Protein AF-A0A7C1BTV5-F1 (afdb_monomer_lite)

Sequence (101 aa):
MTSYSLLLGRVALEAGSLYELPALLIFRGALLEVDIVSRELIPRKFLSFLGTSSSFLLLRNDEGFRICSVEVVEEPMIYRNKLKRNGLFKVISCSPDNLML

Radius of gyration: 12.59 Å; chains: 1; bounding box: 29×23×36 Å

Foldseek 3Di:
DDVVVVVVLVVLVVLCVPPVAQKWWQALQWTFDWDDDPFKTWGDWTDDGDPGGDTWMWGQDPQATKTFDKDFPFDFDADPRTTPGGGMIGTDGIDPDHSGD

Structure (mmCIF, N/CA/C/O backbone):
data_AF-A0A7C1BTV5-F1
#
_entry.id   AF-A0A7C1BTV5-F1
#
loop_
_atom_site.group_PDB
_atom_site.id
_atom_site.type_symbol
_atom_site.label_atom_id
_atom_site.label_alt_id
_atom_site.label_comp_id
_atom_site.label_asym_id
_atom_site.label_entity_id
_atom_site.label_seq_id
_atom_site.pdbx_PDB_ins_code
_atom_site.Cartn_x
_atom_site.Cartn_y
_atom_site.Cartn_z
_atom_site.occupancy
_atom_site.B_iso_or_equiv
_atom_site.auth_seq_id
_atom_site.auth_comp_id
_atom_site.auth_asym_id
_atom_site.auth_atom_id
_atom_site.pdbx_PDB_model_num
ATOM 1 N N . MET A 1 1 ? 6.762 -8.931 22.108 1.00 46.81 1 MET A N 1
ATOM 2 C CA . MET A 1 1 ? 6.739 -8.246 20.796 1.00 46.81 1 MET A CA 1
ATOM 3 C C . MET A 1 1 ? 8.072 -8.502 20.107 1.00 46.81 1 MET A C 1
ATOM 5 O O . MET A 1 1 ? 9.107 -8.214 20.692 1.00 46.81 1 MET A O 1
ATOM 9 N N . THR A 1 2 ? 8.072 -9.142 18.940 1.00 50.03 2 THR A N 1
ATOM 10 C CA . THR A 1 2 ? 9.287 -9.476 18.171 1.00 50.03 2 THR A CA 1
ATOM 11 C C . THR A 1 2 ? 9.925 -8.223 17.562 1.00 50.03 2 THR A C 1
ATOM 13 O O . THR A 1 2 ? 9.207 -7.318 17.154 1.00 50.03 2 THR A O 1
ATOM 16 N N . SER A 1 3 ? 11.254 -8.166 17.423 1.00 53.31 3 SER A N 1
ATOM 17 C CA . SER A 1 3 ? 11.977 -6.995 16.874 1.00 53.31 3 SER A CA 1
ATOM 18 C C . SER A 1 3 ? 11.461 -6.512 15.505 1.00 53.31 3 SER A C 1
ATOM 20 O O . SER A 1 3 ? 11.532 -5.325 15.195 1.00 53.31 3 SER A O 1
ATOM 22 N N . TYR A 1 4 ? 10.873 -7.415 14.717 1.00 52.12 4 TYR A N 1
ATOM 23 C CA . TYR A 1 4 ? 10.272 -7.134 13.414 1.00 52.12 4 TYR A CA 1
ATOM 24 C C . TYR A 1 4 ? 9.077 -6.166 13.485 1.00 52.12 4 TYR A C 1
ATOM 26 O O . TYR A 1 4 ? 8.953 -5.282 12.640 1.00 52.12 4 TYR A O 1
ATOM 34 N N . SER A 1 5 ? 8.231 -6.262 14.520 1.00 59.62 5 SER A N 1
ATOM 35 C CA . SER A 1 5 ? 7.089 -5.351 14.687 1.00 59.62 5 SER A CA 1
ATOM 36 C C . SER A 1 5 ? 7.536 -3.944 15.092 1.00 59.62 5 SER A C 1
ATOM 38 O O . SER A 1 5 ? 6.907 -2.967 14.702 1.00 59.62 5 SER A O 1
ATOM 40 N N . LEU A 1 6 ? 8.657 -3.828 15.816 1.00 63.78 6 LEU A N 1
ATOM 41 C CA . LEU A 1 6 ? 9.253 -2.537 16.178 1.00 63.78 6 LEU A CA 1
ATOM 42 C C . LEU A 1 6 ? 9.860 -1.822 14.963 1.00 63.78 6 LEU A C 1
ATOM 44 O O . LEU A 1 6 ? 9.711 -0.610 14.832 1.00 63.78 6 LEU A O 1
ATOM 48 N N . LEU A 1 7 ? 10.520 -2.557 14.062 1.00 65.38 7 LEU A N 1
ATOM 49 C CA . LEU A 1 7 ? 11.083 -1.990 12.831 1.00 65.38 7 LEU A CA 1
ATOM 50 C C . LEU A 1 7 ? 9.989 -1.523 11.868 1.00 65.38 7 LEU A C 1
ATOM 52 O O . LEU A 1 7 ? 10.069 -0.408 11.358 1.00 65.38 7 LEU A O 1
ATOM 56 N N . LEU A 1 8 ? 8.943 -2.333 11.676 1.00 65.88 8 LEU A N 1
ATOM 57 C CA . LEU A 1 8 ? 7.767 -1.930 10.901 1.00 65.88 8 LEU A CA 1
ATOM 58 C C . LEU A 1 8 ? 7.089 -0.700 11.507 1.00 65.88 8 LEU A C 1
ATOM 60 O O . LEU A 1 8 ? 6.703 0.201 10.769 1.00 65.88 8 LEU A O 1
ATOM 64 N N . GLY A 1 9 ? 7.013 -0.629 12.839 1.00 65.44 9 GLY A N 1
ATOM 65 C CA . GLY A 1 9 ? 6.505 0.545 13.539 1.00 65.44 9 GLY A CA 1
ATOM 66 C C . GLY A 1 9 ? 7.331 1.804 13.279 1.00 65.44 9 GLY A C 1
ATOM 67 O O . GLY A 1 9 ? 6.767 2.838 12.950 1.00 65.44 9 GLY A O 1
ATOM 68 N N . ARG A 1 10 ? 8.666 1.730 13.333 1.00 71.62 10 ARG A N 1
ATOM 69 C CA . ARG A 1 10 ? 9.534 2.884 13.019 1.00 71.62 10 ARG A CA 1
ATOM 70 C C . ARG A 1 10 ? 9.391 3.355 11.578 1.00 71.62 10 ARG A C 1
ATOM 72 O O . ARG A 1 10 ? 9.251 4.548 11.341 1.00 71.62 10 ARG A O 1
ATOM 79 N N . VAL A 1 11 ? 9.370 2.417 10.634 1.00 71.44 11 VAL A N 1
ATOM 80 C CA . VAL A 1 11 ? 9.152 2.722 9.216 1.00 71.44 11 VAL A CA 1
ATOM 81 C C . VAL A 1 11 ? 7.788 3.380 9.005 1.00 71.44 11 VAL A C 1
ATOM 83 O O . VAL A 1 11 ? 7.670 4.325 8.227 1.00 71.44 11 VAL A O 1
ATOM 86 N N . ALA A 1 12 ? 6.767 2.911 9.724 1.00 67.75 12 ALA A N 1
ATOM 87 C CA . ALA A 1 12 ? 5.440 3.501 9.690 1.00 67.75 12 ALA A CA 1
ATOM 88 C C . ALA A 1 12 ? 5.419 4.948 10.191 1.00 67.75 12 ALA A C 1
ATOM 90 O O . ALA A 1 12 ? 4.811 5.803 9.552 1.00 67.75 12 ALA A O 1
ATOM 91 N N . LEU A 1 13 ? 6.117 5.217 11.296 1.00 71.44 13 LEU A N 1
ATOM 92 C CA . LEU A 1 13 ? 6.234 6.551 11.884 1.00 71.44 13 LEU A CA 1
ATOM 93 C C . LEU A 1 13 ? 6.960 7.524 10.945 1.00 71.44 13 LEU A C 1
ATOM 95 O O . LEU A 1 13 ? 6.469 8.626 10.704 1.00 71.44 13 LEU A O 1
ATOM 99 N N . GLU A 1 14 ? 8.093 7.110 10.372 1.00 74.31 14 GLU A N 1
ATOM 100 C CA . GLU A 1 14 ? 8.852 7.941 9.430 1.00 74.31 14 GLU A CA 1
ATOM 101 C C . GLU A 1 14 ? 8.038 8.248 8.167 1.00 74.31 14 GLU A C 1
ATOM 103 O O . GLU A 1 14 ? 7.910 9.409 7.777 1.00 74.31 14 GLU A O 1
ATOM 108 N N . ALA A 1 15 ? 7.435 7.226 7.552 1.00 71.56 15 ALA A N 1
ATOM 109 C CA . ALA A 1 15 ? 6.630 7.395 6.345 1.00 71.56 15 ALA A CA 1
ATOM 110 C C . ALA A 1 15 ? 5.378 8.253 6.595 1.00 71.56 15 ALA A C 1
ATOM 112 O O . ALA A 1 15 ? 5.039 9.107 5.777 1.00 71.56 15 ALA A O 1
ATOM 113 N N . GLY A 1 16 ? 4.707 8.047 7.730 1.00 67.94 16 GLY A N 1
ATOM 114 C CA . GLY A 1 16 ? 3.515 8.795 8.118 1.00 67.94 16 GLY A CA 1
ATOM 115 C C . GLY A 1 16 ? 3.780 10.282 8.363 1.00 67.94 16 GLY A C 1
ATOM 116 O O . GLY A 1 16 ? 3.009 11.122 7.901 1.00 67.94 16 GLY A O 1
ATOM 117 N N . SER A 1 17 ? 4.890 10.606 9.032 1.00 70.25 17 SER A N 1
ATOM 118 C CA . SER A 1 17 ? 5.314 11.988 9.305 1.00 70.25 17 SER A CA 1
ATOM 119 C C . SER A 1 17 ? 5.713 12.746 8.032 1.00 70.25 17 SER A C 1
ATOM 121 O O . SER A 1 17 ? 5.408 13.925 7.883 1.00 70.25 17 SER A O 1
ATOM 123 N N . LEU A 1 18 ? 6.352 12.065 7.076 1.00 74.62 18 LEU A N 1
ATOM 124 C CA . LEU A 1 18 ? 6.865 12.698 5.857 1.00 74.62 18 LEU A CA 1
ATOM 125 C C . LEU A 1 18 ? 5.784 13.111 4.852 1.00 74.62 18 LEU A C 1
ATOM 127 O O . LEU A 1 18 ? 5.987 14.076 4.116 1.00 74.62 18 LEU A O 1
ATOM 131 N N . TYR A 1 19 ? 4.684 12.361 4.764 1.00 73.38 19 TYR A N 1
ATOM 132 C CA . TYR A 1 19 ? 3.720 12.528 3.673 1.00 73.38 19 TYR A CA 1
ATOM 133 C C . TYR A 1 19 ? 2.327 12.982 4.122 1.00 73.38 19 TYR A C 1
ATOM 135 O O . TYR A 1 19 ? 1.546 13.369 3.263 1.00 73.38 19 TYR A O 1
ATOM 143 N N . GLU A 1 20 ? 2.002 12.952 5.420 1.00 75.31 20 GLU A N 1
ATOM 144 C CA . GLU A 1 20 ? 0.696 13.351 5.989 1.00 75.31 20 GLU A CA 1
ATOM 145 C C . GLU A 1 20 ? -0.546 12.750 5.289 1.00 75.31 20 GLU A C 1
ATOM 147 O O . GLU A 1 20 ? -1.666 13.236 5.450 1.00 75.31 20 GLU A O 1
ATOM 152 N N . LEU A 1 21 ? -0.376 11.657 4.541 1.00 80.44 21 LEU A N 1
ATOM 153 C CA . LEU A 1 21 ? -1.434 11.034 3.751 1.00 80.44 21 LEU A CA 1
ATOM 154 C C . LEU A 1 21 ? -2.342 10.143 4.617 1.00 80.44 21 LEU A C 1
ATOM 156 O O . LEU A 1 21 ? -1.874 9.527 5.579 1.00 80.44 21 LEU A O 1
ATOM 160 N N . PRO A 1 22 ? -3.634 10.015 4.258 1.00 84.94 22 PRO A N 1
ATOM 161 C CA . PRO A 1 22 ? -4.570 9.156 4.984 1.00 84.94 22 PRO A CA 1
ATOM 162 C C . PRO A 1 22 ? -4.237 7.667 4.827 1.00 84.94 22 PRO A C 1
ATOM 164 O O . PRO A 1 22 ? -4.554 6.862 5.703 1.00 84.94 22 PRO A O 1
ATOM 167 N N . ALA A 1 23 ? -3.596 7.294 3.716 1.00 90.25 23 ALA A N 1
ATOM 168 C CA . ALA A 1 23 ? -3.238 5.922 3.408 1.00 90.25 23 ALA A CA 1
ATOM 169 C C . ALA A 1 23 ? -1.936 5.847 2.600 1.00 90.25 23 ALA A C 1
ATOM 171 O O . ALA A 1 23 ? -1.767 6.539 1.595 1.00 90.25 23 ALA A O 1
ATOM 172 N N . LEU A 1 24 ? -1.033 4.966 3.025 1.00 92.75 24 LEU A N 1
ATOM 173 C CA . LEU A 1 24 ? 0.247 4.706 2.370 1.00 92.75 24 LEU A CA 1
ATOM 174 C C . LEU A 1 24 ? 0.449 3.207 2.209 1.00 92.75 24 LEU A C 1
ATOM 176 O O . LEU A 1 24 ? 0.459 2.464 3.186 1.00 92.75 24 LEU A O 1
ATOM 180 N N . LEU A 1 25 ? 0.655 2.754 0.980 1.00 94.31 25 LEU A N 1
ATOM 181 C CA . LEU A 1 25 ? 1.011 1.372 0.701 1.00 94.31 25 LEU A CA 1
ATOM 182 C C . LEU A 1 25 ? 2.525 1.246 0.590 1.00 94.31 25 LEU A C 1
ATOM 184 O O . LEU A 1 25 ? 3.164 1.916 -0.218 1.00 94.31 25 LEU A O 1
ATOM 188 N N . ILE A 1 26 ? 3.082 0.332 1.371 1.00 93.50 26 ILE A N 1
ATOM 189 C CA . ILE A 1 26 ? 4.439 -0.157 1.212 1.00 93.50 26 ILE A CA 1
ATOM 190 C C . ILE A 1 26 ? 4.321 -1.430 0.387 1.00 93.50 26 ILE A C 1
ATOM 192 O O . ILE A 1 26 ? 3.649 -2.373 0.802 1.00 93.50 26 ILE A O 1
ATOM 196 N N . PHE A 1 27 ? 4.971 -1.479 -0.771 1.00 94.12 27 PHE A N 1
ATOM 197 C CA . PHE A 1 27 ? 5.058 -2.685 -1.588 1.00 94.12 27 PHE A CA 1
ATOM 198 C C . PHE A 1 27 ? 6.512 -2.975 -1.936 1.00 94.12 27 PHE A C 1
ATOM 200 O O . PHE A 1 27 ? 7.120 -2.257 -2.729 1.00 94.12 27 PHE A O 1
ATOM 207 N N . ARG A 1 28 ? 7.083 -4.020 -1.324 1.00 91.50 28 ARG A N 1
ATOM 208 C CA . ARG A 1 28 ? 8.499 -4.403 -1.484 1.00 91.50 28 ARG A CA 1
ATOM 209 C C . ARG A 1 28 ? 9.447 -3.202 -1.311 1.00 91.50 28 ARG A C 1
ATOM 211 O O . ARG A 1 28 ? 10.365 -3.000 -2.102 1.00 91.50 28 ARG A O 1
ATOM 218 N N . GLY A 1 29 ? 9.151 -2.364 -0.319 1.00 88.06 29 GLY A N 1
ATOM 219 C CA . GLY A 1 29 ? 9.900 -1.140 -0.025 1.00 88.06 29 GLY A CA 1
ATOM 220 C C . GLY A 1 29 ? 9.502 0.089 -0.838 1.00 88.06 29 GLY A C 1
ATOM 221 O O . GLY A 1 29 ? 9.868 1.192 -0.452 1.00 88.06 29 GLY A O 1
ATOM 222 N N . ALA A 1 30 ? 8.730 -0.033 -1.919 1.00 92.06 30 ALA A N 1
ATOM 223 C CA . ALA A 1 30 ? 8.188 1.136 -2.602 1.00 92.06 30 ALA A CA 1
ATOM 224 C C . ALA A 1 30 ? 7.070 1.773 -1.775 1.00 92.06 30 ALA A C 1
ATOM 226 O O . ALA A 1 30 ? 6.118 1.091 -1.398 1.00 92.06 30 ALA A O 1
ATOM 227 N N . LEU A 1 31 ? 7.173 3.078 -1.545 1.00 93.38 31 LEU A N 1
ATOM 228 C CA . LEU A 1 31 ? 6.146 3.875 -0.898 1.00 93.38 31 LEU A CA 1
ATOM 229 C C . LEU A 1 31 ? 5.200 4.444 -1.955 1.00 93.38 31 LEU A C 1
ATOM 231 O O . LEU A 1 31 ? 5.616 5.180 -2.858 1.00 93.38 31 LEU A O 1
ATOM 235 N N . LEU A 1 32 ? 3.928 4.083 -1.845 1.00 94.75 32 LEU A N 1
ATOM 236 C CA . LEU A 1 32 ? 2.883 4.425 -2.793 1.00 94.75 32 LEU A CA 1
ATOM 237 C C . LEU A 1 32 ? 1.747 5.144 -2.066 1.00 94.75 32 LEU A C 1
ATOM 239 O O . LEU A 1 32 ? 1.216 4.655 -1.071 1.00 94.75 32 LEU A O 1
ATOM 243 N N . GLU A 1 33 ? 1.343 6.285 -2.604 1.00 93.88 33 GLU A N 1
ATOM 244 C CA . GLU A 1 33 ? 0.049 6.878 -2.288 1.00 93.88 33 GLU A CA 1
ATOM 245 C C . GLU A 1 33 ? -1.037 6.005 -2.917 1.00 93.88 33 GLU A C 1
ATOM 247 O O . GLU A 1 33 ? -0.941 5.638 -4.097 1.00 93.88 33 GLU A O 1
ATOM 252 N N . VAL A 1 34 ? -2.054 5.665 -2.132 1.00 95.31 34 VAL A N 1
ATOM 253 C CA . VAL A 1 34 ? -3.144 4.789 -2.557 1.00 95.31 34 VAL A CA 1
ATOM 254 C C . VAL A 1 34 ? -4.489 5.427 -2.304 1.00 95.31 34 VAL A C 1
ATOM 256 O O . VAL A 1 34 ? -4.715 6.081 -1.290 1.00 95.31 34 VAL A O 1
ATOM 259 N N . ASP A 1 35 ? -5.400 5.131 -3.213 1.00 94.19 35 ASP A N 1
ATOM 260 C CA . ASP A 1 35 ? -6.819 5.273 -2.966 1.00 94.19 35 ASP A CA 1
ATOM 261 C C . ASP A 1 35 ? -7.378 4.001 -2.355 1.00 94.19 35 ASP A C 1
ATOM 263 O O . ASP A 1 35 ? -6.973 2.895 -2.725 1.00 94.19 35 ASP A O 1
ATOM 267 N N . ILE A 1 36 ? -8.348 4.171 -1.462 1.00 91.69 36 ILE A N 1
ATOM 268 C CA . ILE A 1 36 ? -9.057 3.065 -0.832 1.00 91.69 36 ILE A CA 1
ATOM 269 C C . ILE A 1 36 ? -10.504 3.108 -1.280 1.00 91.69 36 ILE A C 1
ATOM 271 O O . ILE A 1 36 ? -11.249 4.024 -0.934 1.00 91.69 36 ILE A O 1
ATOM 275 N N . VAL A 1 37 ? -10.905 2.088 -2.030 1.00 91.12 37 VAL A N 1
ATOM 276 C CA . VAL A 1 37 ? -12.288 1.906 -2.465 1.00 91.12 37 VAL A CA 1
ATOM 277 C C . VAL A 1 37 ? -12.788 0.606 -1.854 1.00 91.12 37 VAL A C 1
ATOM 279 O O . VAL A 1 37 ? -12.377 -0.490 -2.232 1.00 91.12 37 VAL A O 1
ATOM 282 N N . SER A 1 38 ? -13.645 0.733 -0.841 1.00 87.19 38 SER A N 1
ATOM 283 C CA . SER A 1 38 ? -14.128 -0.380 -0.014 1.00 87.19 38 SER A CA 1
ATOM 284 C C . SER A 1 38 ? -13.000 -1.138 0.706 1.00 87.19 38 SER A C 1
ATOM 286 O O . SER A 1 38 ? -12.661 -0.797 1.835 1.00 87.19 38 SER A O 1
ATOM 288 N N . ARG A 1 39 ? -12.423 -2.173 0.086 1.00 88.00 39 ARG A N 1
ATOM 289 C CA . ARG A 1 39 ? -11.282 -2.953 0.614 1.00 88.00 39 ARG A CA 1
ATOM 290 C C . ARG A 1 39 ? -10.145 -3.095 -0.393 1.00 88.00 39 ARG A C 1
ATOM 292 O O . ARG A 1 39 ? -9.180 -3.813 -0.133 1.00 88.00 39 ARG A O 1
ATOM 299 N N . GLU A 1 40 ? -10.279 -2.439 -1.534 1.00 94.62 40 GLU A N 1
ATOM 300 C CA . GLU A 1 40 ? -9.292 -2.446 -2.596 1.00 94.62 40 GLU A CA 1
ATOM 301 C C . GLU A 1 40 ? -8.414 -1.207 -2.476 1.00 94.62 40 GLU A C 1
ATOM 303 O O . GLU A 1 40 ? -8.897 -0.113 -2.174 1.00 94.62 40 GLU A O 1
ATOM 308 N N . LEU A 1 41 ? -7.117 -1.401 -2.688 1.00 95.94 41 LEU A N 1
ATOM 309 C CA . LEU A 1 41 ? -6.123 -0.341 -2.683 1.00 95.94 41 LEU A CA 1
ATOM 310 C C . LEU A 1 41 ? -5.600 -0.183 -4.100 1.00 95.94 41 LEU A C 1
ATOM 312 O O . LEU A 1 41 ? -5.092 -1.139 -4.696 1.00 95.94 41 LEU A O 1
ATOM 316 N N . ILE A 1 42 ? -5.707 1.035 -4.614 1.00 96.62 42 ILE A N 1
ATOM 317 C CA . ILE A 1 42 ? -5.283 1.376 -5.966 1.00 96.62 42 ILE A CA 1
ATOM 318 C C . ILE A 1 42 ? -4.155 2.401 -5.850 1.00 96.62 42 ILE A C 1
ATOM 320 O O . ILE A 1 42 ? -4.416 3.559 -5.510 1.00 96.62 42 ILE A O 1
ATOM 324 N N . PRO A 1 43 ? -2.899 2.011 -6.125 1.00 96.38 43 PRO A N 1
ATOM 325 C CA . PRO A 1 43 ? -1.790 2.951 -6.198 1.00 96.38 43 PRO A CA 1
ATOM 326 C C . PRO A 1 43 ? -2.062 4.072 -7.191 1.00 96.38 43 PRO A C 1
ATOM 328 O O . PRO A 1 43 ? -2.430 3.833 -8.340 1.00 96.38 43 PRO A O 1
ATOM 331 N N . ARG A 1 44 ? -1.848 5.307 -6.744 1.00 95.00 44 ARG A N 1
ATOM 332 C CA . ARG A 1 44 ? -1.990 6.517 -7.557 1.00 95.00 44 ARG A CA 1
ATOM 333 C C . ARG A 1 44 ? -0.659 7.157 -7.883 1.00 95.00 44 ARG A C 1
ATOM 335 O O . ARG A 1 44 ? -0.466 7.650 -8.993 1.00 95.00 44 ARG A O 1
ATOM 342 N N . LYS A 1 45 ? 0.268 7.148 -6.927 1.00 94.56 45 LYS A N 1
ATOM 343 C CA . LYS A 1 45 ? 1.535 7.858 -7.066 1.00 94.56 45 LYS A CA 1
ATOM 344 C C . LYS A 1 45 ? 2.651 7.137 -6.334 1.00 94.56 45 LYS A C 1
ATOM 346 O O . LYS A 1 45 ? 2.482 6.665 -5.218 1.00 94.56 45 LYS A O 1
ATOM 351 N N . PHE A 1 46 ? 3.809 7.084 -6.981 1.00 94.75 46 PHE A N 1
ATOM 352 C CA . PHE A 1 46 ? 5.048 6.681 -6.332 1.00 94.75 46 PHE A CA 1
ATOM 353 C C . PHE A 1 46 ? 5.641 7.863 -5.565 1.00 94.75 46 PHE A C 1
ATOM 355 O O . PHE A 1 46 ? 5.746 8.959 -6.121 1.00 94.75 46 PHE A O 1
ATOM 362 N N . LEU A 1 47 ? 6.042 7.627 -4.318 1.00 92.31 47 LEU A N 1
ATOM 363 C CA . LEU A 1 47 ? 6.596 8.649 -3.436 1.00 92.31 47 LE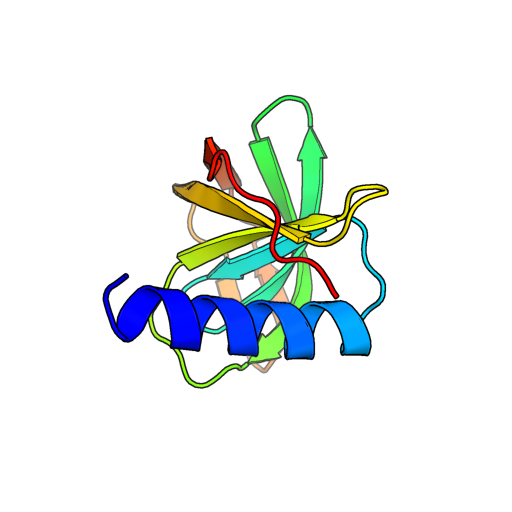U A CA 1
ATOM 364 C C . LEU A 1 47 ? 8.107 8.472 -3.261 1.00 92.31 47 LEU A C 1
ATOM 366 O O . LEU A 1 47 ? 8.872 9.384 -3.567 1.00 92.31 47 LEU A O 1
ATOM 370 N N . SER A 1 48 ? 8.543 7.303 -2.793 1.00 91.19 48 SER A N 1
ATOM 371 C CA . SER A 1 48 ? 9.950 7.015 -2.491 1.00 91.19 48 SER A CA 1
ATOM 372 C C . SER A 1 48 ? 10.193 5.512 -2.310 1.00 91.19 48 SER A C 1
ATOM 374 O O . SER A 1 48 ? 9.279 4.700 -2.450 1.00 91.19 48 SER A O 1
ATOM 376 N N . PHE A 1 49 ? 11.442 5.133 -2.034 1.00 88.56 49 PHE A N 1
ATOM 377 C CA . PHE A 1 49 ? 11.804 3.786 -1.602 1.00 88.56 49 PHE A CA 1
ATOM 378 C C . PHE A 1 49 ? 12.268 3.803 -0.149 1.00 88.56 49 PHE A C 1
ATOM 380 O O . PHE A 1 49 ? 12.985 4.704 0.279 1.00 88.56 49 PHE A O 1
ATOM 387 N N . LEU A 1 50 ? 11.902 2.750 0.567 1.00 84.81 50 LEU A N 1
ATOM 388 C CA . LEU A 1 50 ? 12.345 2.413 1.905 1.00 84.81 50 LEU A CA 1
ATOM 389 C C . LEU A 1 50 ? 13.175 1.128 1.857 1.00 84.81 50 LEU A C 1
ATOM 391 O O . LEU A 1 50 ? 12.925 0.243 1.039 1.00 84.81 50 LEU A O 1
ATOM 395 N N . GLY A 1 51 ?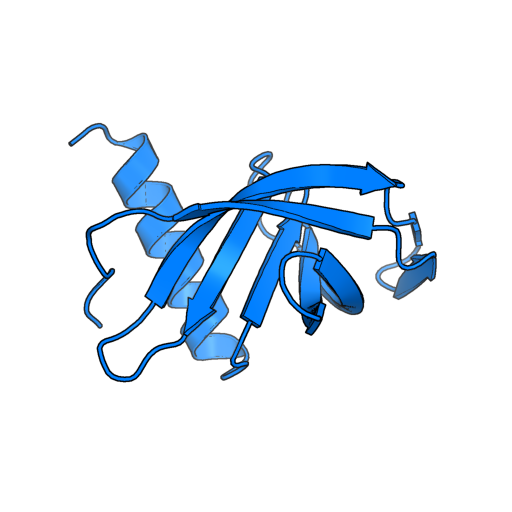 14.135 0.996 2.771 1.00 80.00 51 GLY A N 1
ATOM 396 C CA . GLY A 1 51 ? 15.000 -0.182 2.903 1.00 80.00 51 GLY A CA 1
ATOM 397 C C . GLY A 1 51 ? 14.304 -1.399 3.521 1.00 80.00 51 GLY A C 1
ATOM 398 O O . GLY A 1 51 ? 14.795 -1.949 4.501 1.00 80.00 51 GLY A O 1
ATOM 399 N N . THR A 1 52 ? 13.153 -1.809 2.988 1.00 82.44 52 THR A N 1
ATOM 400 C CA . THR A 1 52 ? 12.403 -2.988 3.441 1.00 82.44 52 THR A CA 1
ATOM 401 C C . THR A 1 52 ? 11.927 -3.828 2.259 1.00 82.44 52 THR A C 1
ATOM 403 O O . THR A 1 52 ? 11.635 -3.304 1.191 1.00 82.44 52 THR A O 1
ATOM 406 N N . SER A 1 53 ? 11.827 -5.143 2.445 1.00 85.75 53 SER A N 1
ATOM 407 C CA . SER A 1 53 ? 11.198 -6.062 1.486 1.00 85.75 53 SER A CA 1
ATOM 408 C C . SER A 1 53 ? 9.720 -6.327 1.800 1.00 85.75 53 SER A C 1
ATOM 410 O O . SER A 1 53 ? 9.045 -7.034 1.050 1.00 85.75 53 SER A O 1
ATOM 412 N N . SER A 1 54 ? 9.203 -5.770 2.898 1.00 87.00 54 SER A N 1
ATOM 413 C CA . SER A 1 54 ? 7.835 -5.995 3.364 1.00 87.00 54 SER A CA 1
ATOM 414 C C . SER A 1 54 ? 6.800 -5.324 2.459 1.00 87.00 54 SER A C 1
ATOM 416 O O . SER A 1 54 ? 7.093 -4.355 1.755 1.00 87.00 54 SER A O 1
ATOM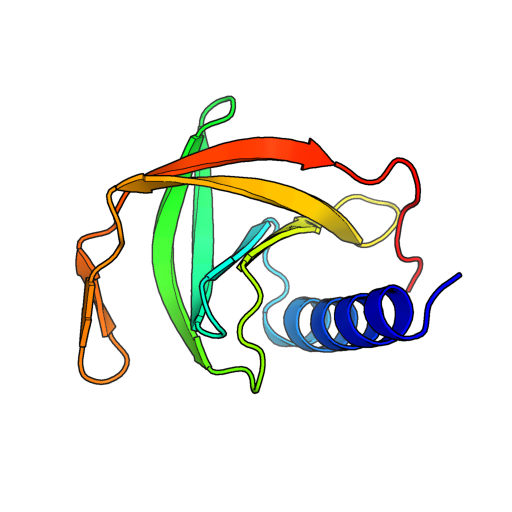 418 N N . SER A 1 55 ? 5.567 -5.834 2.513 1.00 91.50 55 SER A N 1
ATOM 419 C CA . SER A 1 55 ? 4.406 -5.197 1.891 1.00 91.50 55 SER A CA 1
ATOM 420 C C . SER A 1 55 ? 3.267 -5.092 2.897 1.00 91.50 55 SER A C 1
ATOM 422 O O . SER A 1 55 ? 2.895 -6.093 3.504 1.00 91.50 55 SER A O 1
ATOM 424 N N . PHE A 1 56 ? 2.764 -3.884 3.119 1.00 92.31 56 PHE A N 1
ATOM 425 C CA . PHE A 1 56 ? 1.710 -3.586 4.087 1.00 92.31 56 PHE A CA 1
ATOM 426 C C . PHE A 1 56 ? 1.117 -2.208 3.801 1.00 92.31 56 PHE A C 1
ATOM 428 O O . PHE A 1 56 ? 1.744 -1.361 3.170 1.00 92.31 56 PHE A O 1
ATOM 435 N N . LEU A 1 57 ? -0.095 -1.979 4.284 1.00 93.00 57 LEU A N 1
ATOM 436 C CA . LEU A 1 57 ? -0.757 -0.686 4.243 1.00 93.00 57 LEU A CA 1
ATOM 437 C C . LEU A 1 57 ? -0.608 0.004 5.599 1.00 93.00 57 LEU A C 1
ATOM 439 O O . LEU A 1 57 ? -0.765 -0.620 6.645 1.00 93.00 57 LEU A O 1
ATOM 443 N N . LEU A 1 58 ? -0.347 1.301 5.566 1.00 91.00 58 LEU A N 1
ATOM 444 C CA . LEU A 1 58 ? -0.477 2.207 6.693 1.00 91.00 58 LEU A CA 1
ATOM 445 C C . LEU A 1 58 ? -1.732 3.035 6.507 1.00 91.00 58 LEU A C 1
ATOM 447 O O . LEU A 1 58 ? -1.858 3.761 5.524 1.00 91.00 58 LEU A O 1
ATOM 451 N N . LEU A 1 59 ? -2.645 2.917 7.458 1.00 89.31 59 LEU A N 1
ATOM 452 C CA . LEU A 1 59 ? -3.848 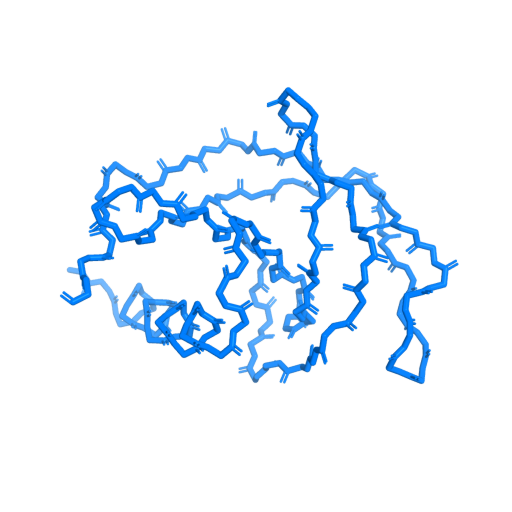3.729 7.545 1.00 89.31 59 LEU A CA 1
ATOM 453 C C . LEU A 1 59 ? -3.686 4.734 8.669 1.00 89.31 59 LEU A C 1
ATOM 455 O O . LEU A 1 59 ? -3.406 4.338 9.798 1.00 89.31 59 LEU A O 1
ATOM 459 N N . ARG A 1 60 ? -3.896 6.014 8.379 1.00 85.00 60 ARG A N 1
ATOM 460 C CA . ARG A 1 60 ? -3.984 7.042 9.411 1.00 85.00 60 ARG A CA 1
ATOM 461 C C . ARG A 1 60 ? -5.390 7.048 10.004 1.00 85.00 60 ARG A C 1
ATOM 463 O O . ARG A 1 60 ? -6.374 7.002 9.269 1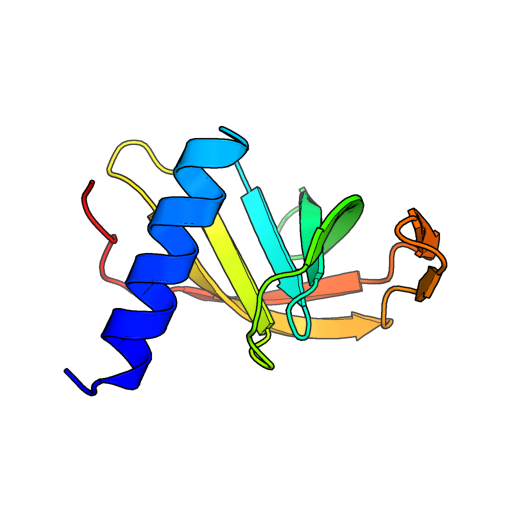.00 85.00 60 ARG A O 1
ATOM 470 N N . ASN A 1 61 ? -5.481 7.117 11.323 1.00 81.56 61 ASN A N 1
ATOM 471 C CA . ASN A 1 61 ? -6.711 7.390 12.059 1.00 81.56 61 ASN A CA 1
ATOM 472 C C . ASN A 1 61 ? -6.465 8.513 13.080 1.00 81.56 61 ASN A C 1
ATOM 474 O O . ASN A 1 61 ? -5.347 9.017 13.199 1.00 81.56 61 ASN A O 1
ATOM 478 N N . ASP A 1 62 ? -7.510 8.906 13.808 1.00 76.81 62 ASP A N 1
ATOM 479 C CA . ASP A 1 62 ? -7.431 9.979 14.811 1.00 76.81 62 ASP A CA 1
ATOM 480 C C . ASP A 1 62 ? -6.467 9.651 15.970 1.00 76.81 62 ASP A C 1
ATOM 482 O O . ASP A 1 62 ? -5.993 10.547 16.661 1.00 76.81 62 ASP A O 1
ATOM 486 N N . GLU A 1 63 ? -6.143 8.369 16.161 1.00 72.75 63 GLU A N 1
ATOM 487 C CA . GLU A 1 63 ? -5.291 7.860 17.242 1.00 72.75 63 GLU A CA 1
ATOM 488 C C . GLU A 1 63 ? -3.850 7.534 16.795 1.00 72.75 63 GLU A C 1
ATOM 490 O O . GLU A 1 63 ? -3.038 7.096 17.612 1.00 72.75 63 GLU A O 1
ATOM 495 N N . GLY A 1 64 ? -3.510 7.727 15.513 1.00 79.06 64 GLY A N 1
ATOM 496 C CA . GLY A 1 64 ? -2.184 7.440 14.960 1.00 79.06 64 GLY A CA 1
ATOM 497 C C . GLY A 1 64 ? -2.217 6.639 13.659 1.00 79.06 64 GLY A C 1
ATOM 498 O O . GLY A 1 64 ? -2.952 6.960 12.722 1.00 79.06 64 GLY A O 1
ATOM 499 N N . PHE A 1 65 ? -1.359 5.618 13.569 1.00 81.25 65 PHE A N 1
ATOM 500 C CA . PHE A 1 65 ? -1.267 4.757 12.388 1.00 81.25 65 PHE A CA 1
ATOM 501 C C . PHE A 1 65 ? -1.613 3.307 12.703 1.00 81.25 65 PHE A C 1
ATOM 503 O O . PHE A 1 65 ? -1.143 2.714 13.675 1.00 81.25 65 PHE A O 1
ATOM 510 N N . ARG A 1 66 ? -2.378 2.699 11.802 1.00 86.12 66 ARG A N 1
ATOM 511 C CA . ARG A 1 66 ? -2.743 1.290 11.829 1.00 86.12 66 ARG A CA 1
ATOM 512 C C . ARG A 1 66 ? -2.065 0.556 10.680 1.00 86.12 66 ARG A C 1
ATOM 514 O O . ARG A 1 66 ? -2.204 0.939 9.520 1.00 86.12 66 ARG A O 1
ATOM 521 N N . ILE A 1 67 ? -1.348 -0.519 11.001 1.00 88.12 67 ILE A N 1
ATOM 522 C CA . ILE A 1 67 ? -0.732 -1.395 9.998 1.00 88.12 67 ILE A CA 1
ATOM 523 C C . ILE A 1 67 ? -1.753 -2.437 9.547 1.00 88.12 67 ILE A C 1
ATOM 525 O O . ILE A 1 67 ? -2.349 -3.128 10.378 1.00 88.12 67 ILE A O 1
ATOM 529 N N . CYS A 1 68 ? -1.903 -2.597 8.237 1.00 91.38 68 CYS A N 1
ATOM 530 C CA . CYS A 1 68 ? -2.729 -3.627 7.633 1.00 91.38 68 CYS A CA 1
ATOM 531 C C . CYS A 1 68 ? -1.931 -4.531 6.698 1.00 91.38 68 CYS A C 1
ATOM 533 O O . CYS A 1 68 ? -1.120 -4.079 5.890 1.00 91.38 68 CYS A O 1
ATOM 535 N N . SER A 1 69 ? -2.198 -5.828 6.800 1.00 91.94 69 SER A N 1
ATOM 536 C CA . SER A 1 69 ? -1.741 -6.825 5.845 1.00 91.94 69 SER A CA 1
ATOM 537 C C . SER A 1 69 ? -2.509 -6.676 4.537 1.00 91.94 69 SER A C 1
ATOM 539 O O . SER A 1 69 ? -3.724 -6.442 4.537 1.00 91.94 69 SER A O 1
ATOM 541 N N . VAL A 1 70 ? -1.795 -6.829 3.426 1.00 94.81 70 VAL A N 1
ATOM 542 C CA . VAL A 1 70 ? -2.342 -6.675 2.080 1.00 94.81 70 VAL A CA 1
ATOM 543 C C . VAL A 1 70 ? -2.047 -7.901 1.230 1.00 94.81 70 VAL A C 1
ATOM 545 O O . VAL A 1 70 ? -0.981 -8.505 1.325 1.00 94.81 70 VAL A O 1
ATOM 548 N N . GLU A 1 71 ? -2.998 -8.240 0.375 1.00 95.44 71 GLU A N 1
ATOM 549 C CA . GLU A 1 71 ? -2.848 -9.198 -0.709 1.00 95.44 71 GLU A CA 1
ATOM 550 C C . GLU A 1 71 ? -2.592 -8.440 -2.010 1.00 95.44 71 GLU A C 1
ATOM 552 O O . GLU A 1 71 ? -3.210 -7.404 -2.269 1.00 95.44 71 GLU A O 1
ATOM 557 N N . VAL A 1 72 ? -1.695 -8.964 -2.840 1.00 95.88 72 VAL A N 1
ATOM 558 C CA . VAL A 1 72 ? -1.417 -8.416 -4.168 1.00 95.88 72 VAL A CA 1
ATOM 559 C C . VAL A 1 72 ? -2.305 -9.130 -5.180 1.00 95.88 72 VAL A C 1
ATOM 561 O O . VAL A 1 72 ? -2.153 -10.331 -5.381 1.00 95.88 72 VAL A O 1
ATOM 564 N N . VAL A 1 73 ? -3.221 -8.398 -5.811 1.00 96.69 73 VAL A N 1
ATOM 565 C CA . VAL A 1 73 ? -4.105 -8.929 -6.864 1.00 96.69 73 VAL A CA 1
ATOM 566 C C . VAL A 1 73 ? -3.482 -8.702 -8.239 1.00 96.69 73 VAL A C 1
ATOM 568 O O . VAL A 1 73 ? -3.436 -9.612 -9.061 1.00 96.69 73 VAL A O 1
ATOM 571 N N . GLU A 1 74 ? -2.954 -7.500 -8.472 1.00 97.25 74 GLU A N 1
ATOM 572 C CA . GLU A 1 74 ? -2.166 -7.159 -9.654 1.00 97.25 74 GLU A CA 1
ATOM 573 C C . GLU A 1 74 ? -0.945 -6.337 -9.232 1.00 97.25 74 GLU A C 1
ATOM 575 O O . GLU A 1 74 ? -1.073 -5.345 -8.512 1.00 97.25 74 GLU A O 1
ATOM 580 N N . GLU A 1 75 ? 0.252 -6.726 -9.682 1.00 95.06 75 GLU A N 1
ATOM 581 C CA . GLU A 1 75 ? 1.468 -5.989 -9.336 1.00 95.06 75 GLU A CA 1
ATOM 582 C C . GLU A 1 75 ? 1.511 -4.604 -10.016 1.00 95.06 75 GLU A C 1
ATOM 584 O O . GLU A 1 75 ? 1.292 -4.489 -11.229 1.00 95.06 75 GLU A O 1
ATOM 589 N N . PRO A 1 76 ? 1.850 -3.535 -9.272 1.00 95.56 76 PRO A N 1
ATOM 590 C CA . PRO A 1 76 ? 2.144 -2.239 -9.856 1.00 95.56 76 PRO A CA 1
ATOM 591 C C . PRO A 1 76 ? 3.454 -2.304 -10.638 1.00 95.56 76 PRO A C 1
ATOM 593 O O . PRO A 1 76 ? 4.404 -2.987 -10.254 1.00 95.56 76 PRO A O 1
ATOM 596 N N . MET A 1 77 ? 3.558 -1.501 -11.694 1.00 95.88 77 MET A N 1
ATOM 597 C CA . MET A 1 77 ? 4.820 -1.321 -12.410 1.00 95.88 77 MET A CA 1
ATOM 598 C C . MET A 1 77 ? 5.443 0.008 -12.008 1.00 95.88 77 MET A C 1
ATOM 600 O O . MET A 1 77 ? 4.913 1.067 -12.345 1.00 95.88 77 MET A O 1
ATOM 604 N N . ILE A 1 78 ? 6.586 -0.040 -11.326 1.00 94.00 78 ILE A N 1
ATOM 605 C CA . ILE A 1 78 ? 7.366 1.144 -10.956 1.00 94.00 78 ILE A CA 1
ATOM 606 C C . ILE A 1 78 ? 8.631 1.160 -11.808 1.00 94.00 78 ILE A C 1
ATOM 608 O O . ILE A 1 78 ? 9.430 0.229 -11.772 1.00 94.00 78 ILE A O 1
ATOM 612 N N . TYR A 1 79 ? 8.823 2.223 -12.585 1.00 92.81 79 TYR A N 1
ATOM 613 C CA . TYR A 1 79 ? 10.001 2.386 -13.434 1.00 92.81 79 TYR A CA 1
ATOM 614 C C . TYR A 1 79 ? 10.535 3.808 -13.335 1.00 92.81 79 TYR A C 1
ATOM 616 O O . TYR A 1 79 ? 9.784 4.767 -13.531 1.00 92.81 79 TYR A O 1
ATOM 624 N N . ARG A 1 80 ? 11.840 3.941 -13.057 1.00 91.25 80 ARG A N 1
ATOM 625 C CA . ARG A 1 80 ? 12.522 5.234 -12.855 1.00 91.25 80 ARG A CA 1
ATOM 626 C C . ARG A 1 80 ? 11.750 6.145 -11.890 1.00 91.25 80 ARG A C 1
ATOM 628 O O . ARG A 1 80 ? 11.431 7.281 -12.236 1.00 91.25 80 ARG A O 1
ATOM 635 N N . ASN A 1 81 ? 11.424 5.622 -10.705 1.00 90.00 81 ASN A N 1
ATOM 636 C CA . ASN A 1 81 ? 10.727 6.355 -9.639 1.00 90.00 81 ASN A CA 1
ATOM 637 C C . ASN A 1 81 ? 9.364 6.924 -10.068 1.00 90.00 81 ASN A C 1
ATOM 639 O O . ASN A 1 81 ? 8.949 7.991 -9.623 1.00 90.00 81 ASN A O 1
ATOM 643 N N . LYS A 1 82 ? 8.675 6.241 -10.987 1.00 92.50 82 LYS A N 1
ATOM 644 C CA . LYS A 1 82 ? 7.334 6.611 -11.440 1.00 92.50 82 LYS A CA 1
ATOM 645 C C . LYS A 1 82 ? 6.455 5.377 -11.513 1.00 92.50 82 LYS A C 1
ATOM 647 O O . LYS A 1 82 ? 6.870 4.351 -12.051 1.00 92.50 82 LYS A O 1
ATOM 652 N N . LEU A 1 83 ? 5.227 5.518 -11.027 1.00 94.94 83 LEU A N 1
ATOM 653 C CA . LEU A 1 83 ? 4.173 4.534 -11.224 1.00 94.94 83 LEU A CA 1
ATOM 654 C C . LEU A 1 83 ? 3.757 4.551 -12.702 1.00 94.94 83 LEU A C 1
ATOM 656 O O . LEU A 1 83 ? 3.423 5.599 -13.254 1.00 94.94 83 LEU A O 1
ATOM 660 N N . LYS A 1 84 ? 3.864 3.403 -13.366 1.00 95.75 84 LYS A N 1
ATOM 661 C CA . LYS A 1 84 ? 3.526 3.197 -14.783 1.00 95.75 84 LYS A CA 1
ATOM 662 C C . LYS A 1 84 ? 2.277 2.352 -14.967 1.00 95.75 84 LYS A C 1
ATOM 664 O O . LYS A 1 84 ? 1.578 2.515 -15.959 1.00 95.75 84 LYS A O 1
ATOM 669 N N . ARG A 1 85 ? 2.027 1.455 -14.019 1.00 95.81 85 ARG A N 1
ATOM 670 C CA . ARG A 1 85 ? 0.796 0.686 -13.896 1.00 95.81 85 ARG A CA 1
ATOM 671 C C . ARG A 1 85 ? 0.412 0.667 -12.431 1.00 95.81 85 ARG A C 1
ATOM 673 O O . ARG A 1 85 ? 1.281 0.412 -11.600 1.00 95.81 85 ARG A O 1
ATOM 680 N N . ASN A 1 86 ? -0.856 0.925 -12.147 1.00 95.25 86 ASN A N 1
ATOM 681 C CA . ASN A 1 86 ? -1.333 1.078 -10.781 1.00 95.25 86 ASN A CA 1
ATOM 682 C C . ASN A 1 86 ? -1.308 -0.248 -10.023 1.00 95.25 86 ASN A C 1
ATOM 684 O O . ASN A 1 86 ? -0.947 -0.253 -8.857 1.00 95.25 86 ASN A O 1
ATOM 688 N N . GLY A 1 87 ? -1.622 -1.364 -10.682 1.00 96.19 87 GLY A N 1
ATOM 689 C CA . GLY A 1 87 ? -1.857 -2.620 -9.977 1.00 96.19 87 GLY A CA 1
ATOM 690 C C . GLY A 1 87 ? -3.106 -2.542 -9.095 1.00 96.19 87 GLY A C 1
ATOM 691 O O . GLY A 1 87 ? -3.870 -1.574 -9.152 1.00 96.19 87 GLY A O 1
ATOM 692 N N . LEU A 1 88 ? -3.309 -3.573 -8.283 1.00 97.19 88 LEU A N 1
ATOM 693 C CA . LEU A 1 88 ? -4.462 -3.712 -7.407 1.00 97.19 88 LEU A CA 1
ATOM 694 C C . LEU A 1 88 ? -4.084 -4.545 -6.188 1.00 97.19 88 LEU A C 1
ATOM 696 O O . LEU A 1 88 ? -3.462 -5.601 -6.308 1.00 97.19 88 LEU A O 1
ATOM 700 N N . PHE A 1 89 ? -4.499 -4.089 -5.013 1.00 97.44 89 PHE A N 1
ATOM 701 C CA . PHE A 1 89 ? -4.268 -4.788 -3.756 1.00 97.44 89 PHE A CA 1
ATOM 702 C C . PHE A 1 89 ? -5.566 -4.897 -2.968 1.00 97.44 89 PHE A C 1
ATOM 704 O O . PHE A 1 89 ? -6.489 -4.108 -3.166 1.00 97.44 89 PHE A O 1
ATOM 711 N N . LYS A 1 90 ? -5.625 -5.847 -2.038 1.00 96.44 90 LYS A N 1
ATOM 712 C CA . LYS A 1 90 ? -6.746 -6.013 -1.110 1.00 96.44 90 LYS A CA 1
ATOM 713 C C . LYS A 1 90 ? -6.266 -5.991 0.326 1.00 96.44 90 LYS A C 1
ATOM 715 O O . LYS A 1 90 ? -5.252 -6.596 0.653 1.00 96.44 90 LYS A O 1
ATOM 720 N N . VAL A 1 91 ? -7.008 -5.320 1.198 1.00 94.38 91 VAL A N 1
ATOM 721 C CA . VAL A 1 91 ? -6.754 -5.376 2.641 1.00 94.38 91 VAL A CA 1
ATOM 722 C C . VAL A 1 91 ? -7.257 -6.709 3.186 1.00 94.38 91 VAL A C 1
ATOM 724 O O . VAL A 1 91 ? -8.446 -7.011 3.080 1.00 94.38 91 VAL A O 1
ATOM 727 N N . ILE A 1 92 ? -6.360 -7.486 3.796 1.00 92.50 92 ILE A N 1
ATOM 728 C CA . ILE A 1 92 ? -6.700 -8.769 4.424 1.00 92.50 92 ILE A CA 1
ATOM 729 C C . ILE A 1 92 ? -7.165 -8.528 5.861 1.00 92.50 92 ILE A C 1
ATOM 731 O O . ILE A 1 92 ? -8.260 -8.923 6.258 1.00 92.50 92 ILE A O 1
ATOM 735 N N . SER A 1 93 ? -6.319 -7.875 6.654 1.00 90.06 93 SER A N 1
ATOM 736 C CA . SER A 1 93 ? -6.542 -7.644 8.079 1.00 90.06 93 SER A CA 1
ATOM 737 C C . SER A 1 93 ? -5.697 -6.476 8.569 1.00 90.06 93 SER A C 1
ATOM 739 O O . SER A 1 93 ? -4.688 -6.131 7.959 1.00 90.06 93 SER A O 1
ATOM 741 N N . CYS A 1 94 ? -6.097 -5.871 9.684 1.00 88.62 94 CYS A N 1
ATOM 742 C CA . CYS A 1 94 ? -5.358 -4.784 10.313 1.00 88.62 94 CYS A CA 1
ATOM 743 C C . CYS A 1 94 ? -5.024 -5.136 11.759 1.00 88.62 94 CYS A C 1
ATOM 745 O O . CYS A 1 94 ? -5.849 -5.739 12.449 1.00 88.62 94 CYS A O 1
ATOM 747 N N . SER A 1 95 ? -3.838 -4.725 12.216 1.00 81.88 95 SER A N 1
ATOM 748 C CA . SER A 1 95 ? -3.431 -4.831 13.621 1.00 81.88 95 SER A CA 1
ATOM 749 C C . SER A 1 95 ? -4.525 -4.250 14.525 1.00 81.88 95 SER A C 1
ATOM 751 O O . SER A 1 95 ? -5.089 -3.212 14.170 1.00 81.88 95 SER A O 1
ATOM 753 N N . PRO A 1 96 ? -4.891 -4.898 15.642 1.00 69.38 96 PRO A N 1
ATOM 754 C CA . PRO A 1 96 ? -5.831 -4.316 16.598 1.00 69.38 96 PRO A CA 1
ATOM 755 C C . PRO A 1 96 ? -5.232 -3.086 17.290 1.00 69.38 96 PRO A C 1
ATOM 757 O O . PRO A 1 96 ? -5.969 -2.156 17.599 1.00 69.38 96 PRO A O 1
ATOM 760 N N . ASP A 1 97 ? -3.909 -3.065 17.455 1.00 64.50 97 ASP A N 1
ATOM 761 C CA . ASP A 1 97 ? -3.195 -1.992 18.135 1.00 64.50 97 ASP A CA 1
ATOM 762 C C . ASP A 1 97 ? -2.818 -0.881 17.152 1.00 64.50 97 ASP A C 1
ATOM 764 O O . ASP A 1 97 ? -2.268 -1.149 16.072 1.00 64.50 97 ASP A O 1
ATOM 768 N N . ASN A 1 98 ? -3.092 0.359 17.558 1.00 60.00 98 ASN A N 1
ATOM 769 C CA . ASN A 1 98 ? -2.600 1.561 16.900 1.00 60.00 98 ASN A CA 1
ATOM 770 C C . ASN A 1 98 ? -1.145 1.807 17.318 1.00 60.00 98 ASN A C 1
ATOM 772 O O . ASN A 1 98 ? -0.785 1.686 18.491 1.00 60.00 98 ASN A O 1
ATOM 776 N N . LEU A 1 99 ? -0.302 2.179 16.358 1.00 59.84 99 LEU A N 1
ATOM 777 C CA . LEU A 1 99 ? 0.989 2.779 16.663 1.00 59.84 99 LEU A CA 1
ATOM 778 C C . LEU A 1 99 ? 0.720 4.225 17.069 1.00 59.84 99 LEU A C 1
ATOM 780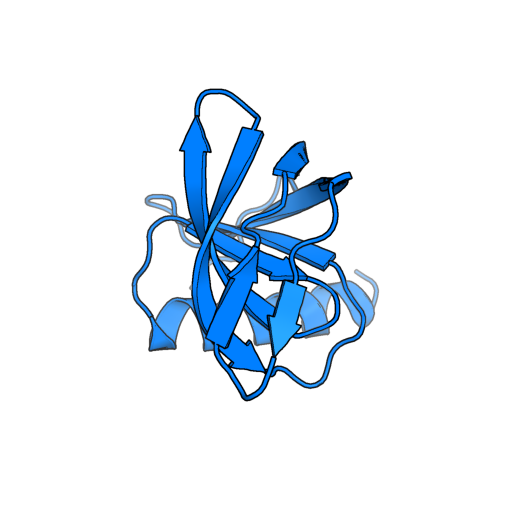 O O . LEU A 1 99 ? 0.485 5.079 16.210 1.00 59.84 99 LEU A O 1
ATOM 784 N N . MET A 1 100 ? 0.688 4.452 18.382 1.00 50.31 100 MET A N 1
ATOM 785 C CA . MET A 1 100 ? 0.563 5.789 18.956 1.00 50.31 100 MET A CA 1
ATOM 786 C C . MET A 1 100 ? 1.826 6.603 18.650 1.00 50.31 100 MET A C 1
ATOM 788 O O . MET A 1 100 ? 2.942 6.082 18.743 1.00 50.31 100 MET A O 1
ATOM 792 N N . LEU A 1 101 ? 1.602 7.853 18.240 1.00 49.16 101 LEU A N 1
ATOM 793 C CA . LEU A 1 101 ? 2.613 8.877 17.963 1.00 49.16 101 LEU A CA 1
ATOM 794 C C . LEU A 1 101 ? 3.106 9.527 19.259 1.00 49.16 101 LEU A C 1
ATOM 796 O O . LEU A 1 101 ? 2.252 9.807 20.130 1.00 49.16 101 LEU A O 1
#

pLDDT: mean 84.07, std 13.41, range [46.81, 97.44]

Secondary structure (DSSP, 8-state):
--HHHHHHHHHHHHHHHHH--SEEEEETTEEEEEEEETTEEEEEEEEEE-S----EEEEEETTEEEEEEEEEEE--EEETTEEEE--EEEEEEE-SS-B--